Protein AF-A0A7W4I8F9-F1 (afdb_monomer_lite)

Sequence (102 aa):
MTLPDIVIDHLGVGNRCKMTFFYDLVPPVTDIVELLKELGLSLSEARLVQTMGETGSLKESALKLGISYENSRSSLKTVFSKLNIKNQHELAAIVTRLSLIA

Secondary structure (DSSP, 8-state):
-PPP----EEEEEETTEEEEE----S-----HHHHHHHTT--HHHHHHHHHHHHHS-HHHHHHHTT--HHHHHHHHHHHHHHHT---HHHHHHHHHHHHTT-

Organism: Gluconacetobacter diazotrophicus (NCBI:txid33996)

InterPro domains:
  IPR016032 Signal transduction response regulator, C-terminal effector [SSF46894] (32-101)
  IPR036388 Winged helix-like DNA-binding domain superfamily [G3DSA:1.10.10.10] (38-101)

Structure (mmCIF, N/CA/C/O backbone):
data_AF-A0A7W4I8F9-F1
#
_entry.id   AF-A0A7W4I8F9-F1
#
loop_
_atom_site.group_PDB
_atom_site.id
_atom_site.type_symbol
_atom_site.label_atom_id
_atom_site.label_alt_id
_atom_site.label_comp_id
_atom_site.label_asym_id
_atom_site.label_entity_id
_atom_site.label_seq_id
_atom_site.pdbx_PDB_ins_code
_atom_site.Cartn_x
_atom_site.Cartn_y
_atom_site.Cartn_z
_atom_site.occupancy
_atom_site.B_iso_or_equiv
_atom_site.auth_seq_id
_atom_site.auth_comp_id
_atom_site.auth_asym_id
_atom_site.auth_atom_id
_atom_site.pdbx_PDB_model_num
ATOM 1 N N . MET A 1 1 ? 20.089 22.063 -22.245 1.00 40.00 1 MET A N 1
ATOM 2 C CA . MET A 1 1 ? 19.696 21.016 -23.207 1.00 40.00 1 MET A CA 1
ATOM 3 C C . MET A 1 1 ? 20.626 19.842 -22.966 1.00 40.00 1 MET A C 1
ATOM 5 O O . MET A 1 1 ? 21.686 19.763 -23.567 1.00 40.00 1 MET A O 1
ATOM 9 N N . THR A 1 2 ? 20.315 19.050 -21.945 1.00 47.56 2 THR A N 1
ATOM 10 C CA . THR A 1 2 ? 21.090 17.874 -21.540 1.00 47.56 2 THR A CA 1
ATOM 11 C C . THR A 1 2 ? 20.855 16.788 -22.582 1.00 47.56 2 THR A C 1
ATOM 13 O O . THR A 1 2 ? 19.704 16.519 -22.926 1.00 47.56 2 THR A O 1
ATOM 16 N N . LEU A 1 3 ? 21.930 16.236 -23.149 1.00 45.00 3 LEU A N 1
ATOM 17 C CA . LEU A 1 3 ? 21.817 15.045 -23.987 1.00 45.00 3 LEU A CA 1
ATOM 18 C C . LEU A 1 3 ? 21.173 13.935 -23.142 1.00 45.00 3 LEU A C 1
ATOM 20 O O . LEU A 1 3 ? 21.582 13.780 -21.993 1.00 45.00 3 LEU A O 1
ATOM 24 N N . PRO A 1 4 ? 20.177 13.198 -23.656 1.00 45.66 4 PRO A N 1
ATOM 25 C CA . PRO A 1 4 ? 19.639 12.060 -22.927 1.00 45.66 4 PRO A CA 1
ATOM 26 C C . PRO A 1 4 ? 20.728 10.981 -22.822 1.00 45.66 4 PRO A C 1
ATOM 28 O O . PRO A 1 4 ? 21.427 10.723 -23.806 1.00 45.66 4 PRO A O 1
ATOM 31 N N . ASP A 1 5 ? 20.873 10.381 -21.637 1.00 44.66 5 ASP A N 1
ATOM 32 C CA . ASP A 1 5 ? 21.754 9.250 -21.296 1.00 44.66 5 ASP A CA 1
ATOM 33 C C . ASP A 1 5 ? 21.363 7.965 -22.059 1.00 44.66 5 ASP A C 1
ATOM 35 O O . ASP A 1 5 ? 21.048 6.925 -21.489 1.00 44.66 5 ASP A O 1
ATOM 39 N N . ILE A 1 6 ? 21.338 8.032 -23.389 1.00 48.50 6 ILE A N 1
ATOM 40 C CA . ILE A 1 6 ? 21.036 6.904 -24.263 1.00 48.50 6 ILE A CA 1
ATOM 41 C C . ILE A 1 6 ? 22.348 6.166 -24.509 1.00 48.50 6 ILE A C 1
ATOM 43 O O . ILE A 1 6 ? 23.169 6.575 -25.334 1.00 48.50 6 ILE A O 1
ATOM 47 N N . VAL A 1 7 ? 22.545 5.052 -23.807 1.00 48.59 7 VAL A N 1
ATOM 48 C CA . VAL A 1 7 ? 23.594 4.090 -24.157 1.00 48.59 7 VAL A CA 1
ATOM 49 C C . VAL A 1 7 ? 23.133 3.307 -25.381 1.00 48.59 7 VAL A C 1
ATOM 51 O O . VAL A 1 7 ? 22.144 2.577 -25.351 1.00 48.59 7 VAL A O 1
ATOM 54 N N . ILE A 1 8 ? 23.854 3.494 -26.484 1.00 53.06 8 ILE A N 1
ATOM 55 C CA . ILE A 1 8 ? 23.611 2.816 -27.754 1.00 53.06 8 ILE A CA 1
ATOM 56 C C . ILE A 1 8 ? 24.467 1.547 -27.782 1.00 53.06 8 ILE A C 1
ATOM 58 O O . ILE A 1 8 ? 25.665 1.624 -28.046 1.00 53.06 8 ILE A O 1
ATOM 62 N N . ASP A 1 9 ? 23.861 0.384 -27.548 1.00 50.62 9 ASP A N 1
ATOM 63 C CA . ASP A 1 9 ? 24.526 -0.904 -27.779 1.00 50.62 9 ASP A CA 1
ATOM 64 C C . ASP A 1 9 ? 24.290 -1.376 -29.231 1.00 50.62 9 ASP A C 1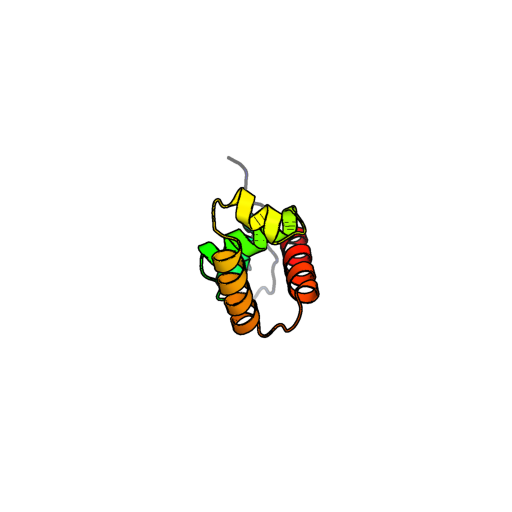
ATOM 66 O O . ASP A 1 9 ? 23.188 -1.251 -29.779 1.00 50.62 9 ASP A O 1
ATOM 70 N N . HIS A 1 10 ? 25.341 -1.854 -29.905 1.00 54.47 10 HIS A N 1
ATOM 71 C CA . HIS A 1 10 ? 25.293 -2.313 -31.300 1.00 54.47 10 HIS A CA 1
ATOM 72 C C . HIS A 1 10 ? 25.240 -3.841 -31.368 1.00 54.47 10 HIS A C 1
ATOM 74 O O . HIS A 1 10 ? 26.258 -4.502 -31.568 1.00 54.47 10 HIS A O 1
ATOM 80 N N . LEU A 1 11 ? 24.035 -4.408 -31.276 1.00 49.47 11 LEU A N 1
ATOM 81 C CA . LEU A 1 11 ? 23.823 -5.851 -31.384 1.00 49.47 11 LEU A CA 1
ATOM 82 C C . LEU A 1 11 ? 23.578 -6.265 -32.851 1.00 49.47 11 LEU A C 1
ATOM 84 O O . LEU A 1 11 ? 22.447 -6.438 -33.300 1.00 49.47 11 LEU A O 1
ATOM 88 N N . GLY A 1 12 ? 24.667 -6.413 -33.610 1.00 48.34 12 GLY A N 1
ATOM 89 C CA . GLY A 1 12 ? 24.676 -7.029 -34.943 1.00 48.34 12 GLY A CA 1
ATOM 90 C C . GLY A 1 12 ? 24.643 -6.050 -36.123 1.00 48.34 12 GLY A C 1
ATOM 91 O O . GLY A 1 12 ? 23.751 -5.213 -36.255 1.00 48.34 12 GLY A O 1
ATOM 92 N N . VAL A 1 13 ? 25.622 -6.196 -37.024 1.00 53.16 13 VAL A N 1
ATOM 93 C CA . VAL A 1 13 ? 25.723 -5.448 -38.285 1.00 53.16 13 VAL A CA 1
ATOM 94 C C . VAL A 1 13 ? 25.599 -6.440 -39.438 1.00 53.16 13 VAL A C 1
ATOM 96 O O . VAL A 1 13 ? 26.481 -7.266 -39.653 1.00 53.16 13 VAL A O 1
ATOM 99 N N . GLY A 1 14 ? 24.498 -6.365 -40.183 1.00 56.47 14 GLY A N 1
ATOM 100 C CA . GLY A 1 14 ? 24.397 -6.952 -41.520 1.00 56.47 14 GLY A CA 1
ATOM 101 C C . GLY A 1 14 ? 24.454 -5.843 -42.568 1.00 56.47 14 GLY A C 1
ATOM 102 O O . GLY A 1 14 ? 24.073 -4.712 -42.279 1.00 56.47 14 GLY A O 1
ATOM 103 N N . ASN A 1 15 ? 24.856 -6.154 -43.805 1.00 57.31 15 ASN A N 1
ATOM 104 C CA . ASN A 1 15 ? 25.086 -5.164 -44.874 1.00 57.31 15 ASN A CA 1
ATOM 105 C C . ASN A 1 15 ? 23.898 -4.219 -45.194 1.00 57.31 15 ASN A C 1
ATOM 107 O O . ASN A 1 15 ? 24.075 -3.294 -45.982 1.00 57.31 15 ASN A O 1
ATOM 111 N N . ARG A 1 16 ? 22.692 -4.436 -44.635 1.00 59.66 16 ARG A N 1
ATOM 112 C CA . ARG A 1 16 ? 21.492 -3.599 -44.846 1.00 59.66 16 ARG A CA 1
ATOM 113 C C . ARG A 1 16 ? 20.580 -3.407 -43.618 1.00 59.66 16 ARG A C 1
ATOM 115 O O . ARG A 1 16 ? 19.481 -2.891 -43.785 1.00 59.66 16 ARG A O 1
ATOM 122 N N . CYS A 1 17 ? 20.969 -3.821 -42.409 1.00 45.16 17 CYS A N 1
ATOM 123 C CA . CYS A 1 17 ? 20.120 -3.652 -41.221 1.00 45.16 17 CYS A CA 1
ATOM 124 C C . CYS A 1 17 ? 20.959 -3.388 -39.968 1.00 45.16 17 CYS A C 1
ATOM 126 O O . CYS A 1 17 ? 22.000 -4.016 -39.773 1.00 45.16 17 CYS A O 1
ATOM 128 N N . LYS A 1 18 ? 20.482 -2.458 -39.136 1.00 64.06 18 LYS A N 1
ATOM 129 C CA . LYS A 1 18 ? 21.060 -2.098 -37.842 1.00 64.06 18 LYS A CA 1
ATOM 130 C C . LYS A 1 18 ? 19.962 -2.183 -36.789 1.00 64.06 18 LYS A C 1
ATOM 132 O O . LYS A 1 18 ? 18.961 -1.477 -36.892 1.00 64.06 18 LYS A O 1
ATOM 137 N N . MET A 1 19 ? 20.165 -3.038 -35.794 1.00 52.69 19 MET A N 1
ATOM 138 C CA . MET A 1 19 ? 19.314 -3.114 -34.612 1.00 52.69 19 MET A CA 1
ATOM 139 C C . MET A 1 19 ? 19.902 -2.169 -33.560 1.00 52.69 19 MET A C 1
ATOM 141 O O . MET A 1 19 ? 21.033 -2.363 -33.117 1.00 52.69 19 MET A O 1
ATOM 145 N N . THR A 1 20 ? 19.160 -1.125 -33.199 1.00 66.31 20 THR A N 1
ATOM 146 C CA . THR A 1 20 ? 19.546 -0.201 -32.126 1.00 66.31 20 THR A CA 1
ATOM 147 C C . THR A 1 20 ? 18.546 -0.355 -30.993 1.00 66.31 20 THR A C 1
ATOM 149 O O . THR A 1 20 ? 17.356 -0.121 -31.199 1.00 66.31 20 THR A O 1
ATOM 152 N N . PHE A 1 21 ? 19.020 -0.743 -29.812 1.00 61.88 21 PHE A N 1
ATOM 153 C CA . PHE A 1 21 ? 18.204 -0.735 -28.605 1.00 61.88 21 PHE A CA 1
ATOM 154 C C . PHE A 1 21 ? 18.332 0.627 -27.925 1.00 61.88 21 PHE A C 1
ATOM 156 O O . PHE A 1 21 ? 19.439 1.133 -27.749 1.00 61.88 21 PHE A O 1
ATOM 163 N N . PHE A 1 22 ? 17.194 1.219 -27.575 1.00 64.06 22 PHE A N 1
ATOM 164 C CA . PHE A 1 22 ? 17.124 2.433 -26.775 1.00 64.06 22 PHE A CA 1
ATOM 165 C C . PHE A 1 22 ? 16.737 2.022 -25.361 1.00 64.06 22 PHE A C 1
ATOM 167 O O . PHE A 1 22 ? 15.656 1.469 -25.157 1.00 64.06 22 PHE A O 1
ATOM 174 N N . TYR A 1 23 ? 17.630 2.272 -24.412 1.00 60.09 23 TYR A N 1
ATOM 175 C CA . TYR A 1 23 ? 17.359 2.102 -22.992 1.00 60.09 23 TYR A CA 1
ATOM 176 C C . TYR A 1 23 ? 17.303 3.486 -22.362 1.00 60.09 23 TYR A C 1
ATOM 178 O O . TYR A 1 23 ? 18.193 4.304 -22.597 1.00 60.09 23 TYR A O 1
ATOM 186 N N . ASP A 1 24 ? 16.259 3.741 -21.584 1.00 56.28 24 ASP A N 1
ATOM 187 C CA . ASP A 1 24 ? 16.239 4.883 -20.683 1.00 56.28 24 ASP A CA 1
ATOM 188 C C . ASP A 1 24 ? 16.997 4.479 -19.410 1.00 56.28 24 ASP A C 1
ATOM 190 O O . ASP A 1 24 ? 16.644 3.492 -18.762 1.00 56.28 24 ASP A O 1
ATOM 194 N N . LEU A 1 25 ? 18.109 5.161 -19.126 1.00 59.00 25 LEU A N 1
ATOM 195 C CA . LEU A 1 25 ? 18.957 4.891 -17.958 1.00 59.00 25 LEU A CA 1
ATOM 196 C C . LEU A 1 25 ? 18.550 5.702 -16.727 1.00 59.00 25 LEU A C 1
ATOM 198 O O . LEU A 1 25 ? 19.117 5.498 -15.652 1.00 59.00 25 LEU A O 1
ATOM 202 N N . VAL A 1 26 ? 17.584 6.610 -16.868 1.00 57.66 26 VAL A N 1
ATOM 203 C CA . VAL A 1 26 ? 16.983 7.281 -15.726 1.00 57.66 26 VAL A CA 1
ATOM 204 C C . VAL A 1 26 ? 15.869 6.352 -15.255 1.00 57.66 26 VAL A C 1
ATOM 206 O O . VAL A 1 26 ? 14.885 6.184 -15.976 1.00 57.66 26 VAL A O 1
ATOM 209 N N . PRO A 1 27 ? 15.985 5.702 -14.078 1.00 55.50 27 PRO A N 1
ATOM 210 C CA . PRO A 1 27 ? 14.820 5.032 -13.530 1.00 55.50 27 PRO A CA 1
ATOM 211 C C . PRO A 1 27 ? 13.720 6.096 -13.474 1.00 55.50 27 PRO A C 1
ATOM 213 O O . PRO A 1 27 ? 13.987 7.194 -12.966 1.00 55.50 27 PRO A O 1
ATOM 216 N N . PRO A 1 28 ? 12.527 5.855 -14.053 1.00 59.59 28 PRO A N 1
ATOM 217 C CA . PRO A 1 28 ? 11.433 6.791 -13.866 1.00 59.59 28 PRO A CA 1
ATOM 218 C C . PRO A 1 28 ? 11.350 7.042 -12.362 1.00 59.59 28 PRO A C 1
ATOM 220 O O . PRO A 1 28 ? 11.445 6.086 -11.595 1.00 59.59 28 PRO A O 1
ATOM 223 N N . VAL A 1 29 ? 11.281 8.305 -11.931 1.00 57.53 29 VAL A N 1
ATOM 224 C CA . VAL A 1 29 ? 11.044 8.623 -10.516 1.00 57.53 29 VAL A CA 1
ATOM 225 C C . VAL A 1 29 ? 9.726 7.947 -10.183 1.00 57.53 29 VAL A C 1
ATOM 227 O O . VAL A 1 29 ? 8.667 8.408 -10.616 1.00 57.53 29 VAL A O 1
ATOM 230 N N . THR A 1 30 ? 9.798 6.773 -9.567 1.00 64.12 30 THR A N 1
ATOM 231 C CA . THR A 1 30 ? 8.656 5.879 -9.561 1.00 64.12 30 THR A CA 1
ATOM 232 C C . THR A 1 30 ? 7.979 6.098 -8.236 1.00 64.12 30 THR A C 1
ATOM 234 O O . THR A 1 30 ? 8.381 5.549 -7.220 1.00 64.12 30 THR A O 1
ATOM 237 N N . ASP A 1 31 ? 6.950 6.940 -8.234 1.00 81.25 31 ASP A N 1
ATOM 238 C CA . ASP A 1 31 ? 6.180 7.179 -7.024 1.00 81.25 31 ASP A CA 1
ATOM 239 C C . ASP A 1 31 ? 5.671 5.834 -6.477 1.00 81.25 31 ASP A C 1
ATOM 241 O O . ASP A 1 31 ? 5.048 5.045 -7.196 1.00 81.25 31 ASP A O 1
ATOM 245 N N . ILE A 1 32 ? 5.936 5.560 -5.196 1.00 85.12 32 ILE A N 1
ATOM 246 C CA . ILE A 1 32 ? 5.488 4.337 -4.514 1.00 85.12 32 ILE A CA 1
ATOM 247 C C . ILE A 1 32 ? 3.975 4.144 -4.709 1.00 85.12 32 ILE A C 1
ATOM 249 O O . ILE A 1 32 ? 3.502 3.014 -4.824 1.00 85.12 32 ILE A O 1
ATOM 253 N N . VAL A 1 33 ? 3.205 5.235 -4.788 1.00 86.38 33 VAL A N 1
ATOM 254 C CA . VAL A 1 33 ? 1.764 5.203 -5.054 1.00 86.38 33 VAL A CA 1
ATOM 255 C C . VAL A 1 33 ? 1.454 4.634 -6.438 1.00 86.38 33 VAL A C 1
ATOM 257 O O . VAL A 1 33 ? 0.504 3.862 -6.558 1.00 86.38 33 VAL A O 1
ATOM 260 N N . GLU A 1 34 ? 2.229 4.971 -7.470 1.00 86.12 34 GLU A N 1
ATOM 261 C CA . GLU A 1 34 ? 2.050 4.414 -8.817 1.00 86.12 34 GLU A CA 1
ATOM 262 C C . GLU A 1 34 ? 2.400 2.923 -8.853 1.00 86.12 34 GLU A C 1
ATOM 264 O O . GLU A 1 34 ? 1.600 2.133 -9.349 1.00 86.12 34 GLU A O 1
ATOM 269 N N . LEU A 1 35 ? 3.494 2.502 -8.210 1.00 87.00 35 LEU A N 1
ATOM 270 C CA . LEU A 1 35 ? 3.838 1.075 -8.089 1.00 87.00 35 LEU A CA 1
ATOM 271 C C . LEU A 1 35 ? 2.737 0.279 -7.388 1.00 87.00 35 LEU A C 1
ATOM 273 O O . LEU A 1 35 ? 2.342 -0.800 -7.825 1.00 87.00 35 LEU A O 1
ATOM 277 N N . LEU A 1 36 ? 2.198 0.818 -6.296 1.00 87.62 36 LEU A N 1
ATOM 278 C CA . LEU A 1 36 ? 1.094 0.191 -5.576 1.00 87.62 36 LEU A CA 1
ATOM 279 C C . LEU A 1 36 ? -0.181 0.131 -6.431 1.00 87.62 36 LEU A C 1
ATOM 281 O O . LEU A 1 36 ? -0.928 -0.844 -6.343 1.00 87.62 36 LEU A O 1
ATOM 285 N N . LYS A 1 37 ? -0.430 1.129 -7.286 1.00 90.06 37 LYS A N 1
ATOM 286 C CA . LYS A 1 37 ? -1.543 1.090 -8.244 1.00 90.06 37 LYS A CA 1
ATOM 287 C C . LYS A 1 37 ? -1.359 0.002 -9.297 1.00 90.06 37 LYS A C 1
ATOM 289 O O . LYS A 1 37 ? -2.331 -0.686 -9.602 1.00 90.06 37 LYS A O 1
ATOM 294 N N . GLU A 1 38 ? -0.146 -0.200 -9.809 1.00 87.12 38 GLU A N 1
ATOM 295 C CA . GLU A 1 38 ? 0.151 -1.307 -10.733 1.00 87.12 38 GLU A CA 1
ATOM 296 C C . GLU A 1 38 ? -0.059 -2.682 -10.083 1.00 87.12 38 GLU A C 1
ATOM 298 O O . GLU A 1 38 ? -0.487 -3.626 -10.745 1.00 87.12 38 GLU A O 1
ATOM 303 N N . LEU A 1 39 ? 0.120 -2.781 -8.762 1.00 85.50 39 LEU A N 1
ATOM 304 C CA . LEU A 1 39 ? -0.232 -3.968 -7.972 1.00 85.50 39 LEU A CA 1
ATOM 305 C C . LEU A 1 39 ? -1.748 -4.131 -7.728 1.00 85.50 39 LEU A C 1
ATOM 307 O O . LEU A 1 39 ? -2.167 -5.040 -7.011 1.00 85.50 39 LEU A O 1
ATOM 311 N N . GLY A 1 40 ? -2.589 -3.270 -8.309 1.00 87.31 40 GLY A N 1
ATOM 312 C CA . GLY A 1 40 ? -4.050 -3.355 -8.236 1.00 87.31 40 GLY A CA 1
ATOM 313 C C . GLY A 1 40 ? -4.684 -2.611 -7.056 1.00 87.31 40 GLY A C 1
ATOM 314 O O . GLY A 1 40 ? -5.871 -2.810 -6.767 1.00 87.31 40 GLY A O 1
ATOM 315 N N . LEU A 1 41 ? -3.933 -1.754 -6.354 1.00 89.88 41 LEU A N 1
ATO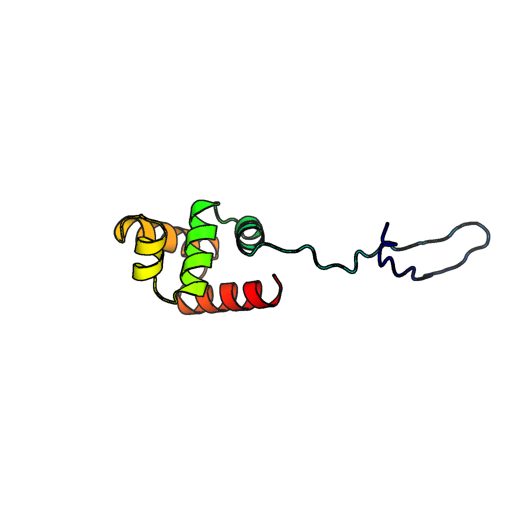M 316 C CA . LEU A 1 41 ? -4.492 -0.905 -5.302 1.00 89.88 41 LEU A CA 1
ATOM 317 C C . LEU A 1 41 ? -5.172 0.328 -5.909 1.00 89.88 41 LEU A C 1
ATOM 319 O O . LEU A 1 41 ? -4.740 0.901 -6.905 1.00 89.88 41 LEU A O 1
ATOM 323 N N . SER A 1 42 ? -6.243 0.782 -5.267 1.00 91.94 42 SER A N 1
ATOM 324 C CA . SER A 1 42 ? -6.811 2.102 -5.532 1.00 91.94 42 SER A CA 1
ATOM 325 C C . SER A 1 42 ? -5.896 3.199 -4.989 1.00 91.94 42 SER A C 1
ATOM 327 O O . SER A 1 42 ? -5.084 2.970 -4.092 1.00 91.94 42 SER A O 1
ATOM 329 N N . LEU A 1 43 ? -6.085 4.429 -5.467 1.00 88.75 43 LEU A N 1
ATOM 330 C CA . LEU A 1 43 ? -5.307 5.587 -5.024 1.00 88.75 43 LEU A CA 1
ATOM 331 C C . LEU A 1 43 ? -5.338 5.779 -3.495 1.00 88.75 43 LEU A C 1
ATOM 333 O O . LEU A 1 43 ? -4.316 6.069 -2.878 1.00 88.75 43 LEU A O 1
ATOM 337 N N . SER A 1 44 ? -6.506 5.602 -2.875 1.00 88.69 44 SER A N 1
ATOM 338 C CA . SER A 1 44 ? -6.680 5.763 -1.427 1.00 88.69 44 SER A CA 1
ATOM 339 C C . SER A 1 44 ? -5.966 4.672 -0.632 1.00 88.69 44 SER A C 1
ATOM 341 O O . SER A 1 44 ? -5.371 4.953 0.406 1.00 88.69 44 SER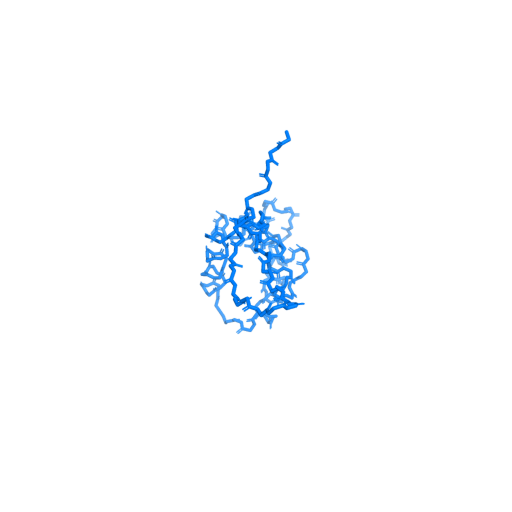 A O 1
ATOM 343 N N . GLU A 1 45 ? -5.997 3.433 -1.125 1.00 90.38 45 GLU A N 1
ATOM 344 C CA . GLU A 1 45 ? -5.273 2.310 -0.527 1.00 90.38 45 GLU A CA 1
ATOM 345 C C . GLU A 1 45 ? -3.760 2.493 -0.671 1.00 90.38 45 GLU A C 1
ATOM 347 O O . GLU A 1 45 ? -3.036 2.336 0.305 1.00 90.38 45 GLU A O 1
ATOM 352 N N . ALA A 1 46 ? -3.288 2.890 -1.852 1.00 91.31 46 ALA A N 1
ATOM 353 C CA . ALA A 1 46 ? -1.876 3.133 -2.113 1.00 91.31 46 ALA A CA 1
ATOM 354 C C . ALA A 1 46 ? -1.307 4.227 -1.192 1.00 91.31 46 ALA A C 1
ATOM 356 O O . ALA A 1 46 ? -0.269 4.029 -0.565 1.00 91.31 46 ALA A O 1
ATOM 357 N N . ARG A 1 47 ? -2.039 5.334 -1.006 1.00 90.12 47 ARG A N 1
ATOM 358 C CA . ARG A 1 47 ? -1.670 6.393 -0.049 1.00 90.12 47 ARG A CA 1
ATOM 359 C C . ARG A 1 47 ? -1.648 5.900 1.395 1.00 90.12 47 ARG A C 1
ATOM 361 O O . ARG A 1 47 ? -0.731 6.243 2.139 1.00 90.12 47 ARG A O 1
ATOM 368 N N . LEU A 1 48 ? -2.633 5.092 1.798 1.00 90.75 48 LEU A N 1
ATOM 369 C CA . LEU A 1 48 ? -2.662 4.484 3.132 1.00 90.75 48 LEU A CA 1
ATOM 370 C C . LEU A 1 48 ? -1.429 3.617 3.375 1.00 90.75 48 LEU A C 1
ATOM 372 O O . LEU A 1 48 ? -0.791 3.732 4.416 1.00 90.75 48 LEU A O 1
ATOM 376 N N . VAL A 1 49 ? -1.087 2.783 2.401 1.00 91.06 49 VAL A N 1
ATOM 377 C CA . VAL A 1 49 ? 0.035 1.848 2.463 1.00 91.06 49 VAL A CA 1
ATOM 378 C C . VAL A 1 49 ? 1.382 2.579 2.461 1.00 91.06 49 VAL A C 1
ATOM 380 O O . VAL A 1 49 ? 2.228 2.260 3.292 1.00 91.06 49 VAL A O 1
ATOM 383 N N . GLN A 1 50 ? 1.558 3.598 1.614 1.00 89.50 50 GLN A N 1
ATOM 384 C CA . GLN A 1 50 ? 2.739 4.471 1.617 1.00 89.50 50 GLN A CA 1
ATOM 385 C C . GLN A 1 50 ? 2.913 5.151 2.979 1.00 89.50 50 GLN A C 1
ATOM 387 O O . GLN A 1 50 ? 3.955 5.018 3.616 1.00 89.50 50 GLN A O 1
ATOM 392 N N . THR A 1 51 ? 1.855 5.798 3.475 1.00 88.12 51 THR A N 1
ATOM 393 C CA . THR A 1 51 ? 1.882 6.490 4.772 1.00 88.12 51 THR A CA 1
ATOM 394 C C . THR A 1 51 ? 2.179 5.517 5.916 1.00 88.12 51 THR A C 1
ATOM 396 O O . THR A 1 51 ? 2.862 5.870 6.872 1.00 88.12 51 THR A O 1
ATOM 399 N N . MET A 1 52 ? 1.694 4.277 5.829 1.00 87.50 52 MET A N 1
ATOM 400 C CA . MET A 1 52 ? 1.982 3.235 6.815 1.00 87.50 52 MET A CA 1
ATOM 401 C C . MET A 1 52 ? 3.418 2.719 6.741 1.00 87.50 52 MET A C 1
ATOM 403 O O . MET A 1 52 ? 3.972 2.363 7.778 1.00 87.50 52 MET A O 1
ATOM 407 N N . GLY A 1 53 ? 4.035 2.719 5.558 1.00 84.75 53 GLY A N 1
ATOM 408 C CA . GLY A 1 53 ? 5.471 2.485 5.405 1.00 84.75 53 GLY A CA 1
ATOM 409 C C . GLY A 1 53 ? 6.318 3.566 6.078 1.00 84.75 53 GLY A C 1
ATOM 410 O O . GLY A 1 53 ? 7.333 3.244 6.686 1.00 84.75 53 GLY A O 1
ATOM 411 N N . GLU A 1 54 ? 5.874 4.825 6.030 1.00 83.19 54 GLU A N 1
ATOM 412 C CA . GLU A 1 54 ? 6.563 5.954 6.671 1.00 83.19 54 GLU A CA 1
ATOM 413 C C . GLU A 1 54 ? 6.406 5.969 8.198 1.00 83.19 54 GLU A C 1
ATOM 415 O O . GLU A 1 54 ? 7.369 6.224 8.916 1.00 83.19 54 GLU A O 1
ATOM 420 N N . THR A 1 55 ? 5.189 5.742 8.709 1.00 84.69 55 THR A N 1
ATOM 421 C CA . THR A 1 55 ? 4.894 5.863 10.149 1.00 84.69 55 THR A CA 1
ATOM 42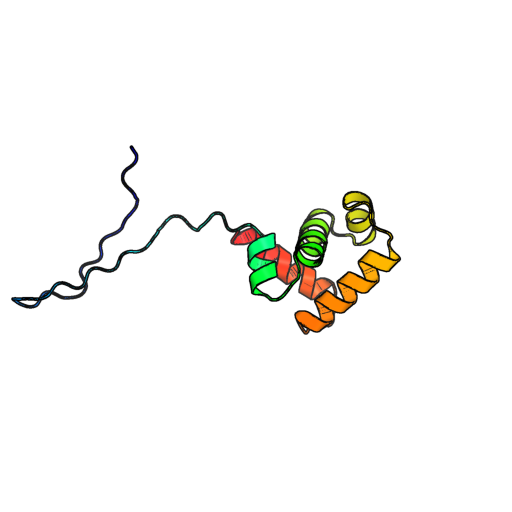2 C C . THR A 1 55 ? 5.065 4.555 10.917 1.00 84.69 55 THR A C 1
ATOM 424 O O . THR A 1 55 ? 5.137 4.568 12.140 1.00 84.69 55 THR A O 1
ATOM 427 N N . GLY A 1 56 ? 5.058 3.402 10.242 1.00 81.88 56 GLY A N 1
ATOM 428 C CA . GLY A 1 56 ? 5.107 2.076 10.870 1.00 81.88 56 GLY A CA 1
ATOM 429 C C . GLY A 1 56 ? 3.839 1.675 11.642 1.00 81.88 56 GLY A C 1
ATOM 430 O O . GLY A 1 56 ? 3.740 0.549 12.129 1.00 81.88 56 GLY A O 1
ATOM 431 N N . SER A 1 57 ? 2.842 2.560 11.739 1.00 86.62 57 SER A N 1
ATOM 432 C CA . SER A 1 57 ? 1.629 2.365 12.539 1.00 86.62 57 SER A CA 1
ATOM 433 C C . SER A 1 57 ? 0.376 2.787 11.785 1.00 86.62 57 SER A C 1
ATOM 435 O O . SER A 1 57 ? 0.230 3.951 11.416 1.00 86.62 57 SER A O 1
ATOM 437 N N . LEU A 1 58 ? -0.586 1.862 11.661 1.00 87.31 58 LEU A N 1
ATOM 438 C CA . LEU A 1 58 ? -1.889 2.107 11.027 1.00 87.31 58 LEU A CA 1
ATOM 439 C C . LEU A 1 58 ? -2.648 3.270 11.680 1.00 87.31 58 LEU A C 1
ATOM 441 O O . LEU A 1 58 ? -3.341 4.021 10.999 1.00 87.31 58 LEU A O 1
ATOM 445 N N . LYS A 1 59 ? -2.533 3.415 13.006 1.00 88.44 59 LYS A N 1
ATOM 446 C CA . LYS A 1 59 ? -3.220 4.473 13.755 1.00 88.44 59 LYS A CA 1
ATOM 447 C C . LYS A 1 59 ? -2.660 5.851 13.405 1.00 88.44 59 LYS A C 1
ATOM 449 O O . LYS A 1 59 ? -3.428 6.794 13.239 1.00 88.44 59 LYS A O 1
ATOM 454 N N . GLU A 1 60 ? -1.343 5.956 13.269 1.00 89.25 60 GLU A N 1
ATOM 455 C CA . GLU A 1 60 ? -0.687 7.202 12.867 1.00 89.25 60 GLU A CA 1
ATOM 456 C C . GLU A 1 60 ? -0.947 7.517 11.397 1.00 89.25 60 GLU A C 1
ATOM 458 O O . GLU A 1 60 ? -1.217 8.667 11.065 1.00 89.25 60 GLU A O 1
ATOM 463 N N . SER A 1 61 ? -0.981 6.506 10.523 1.00 90.25 61 SER A N 1
ATOM 464 C CA . SER A 1 61 ? -1.354 6.703 9.119 1.00 90.25 61 SER A CA 1
ATOM 465 C C . SER A 1 61 ? -2.798 7.182 8.974 1.00 90.25 61 SER A C 1
ATOM 467 O O . SER A 1 61 ? -3.067 8.081 8.184 1.00 90.25 61 SER A O 1
ATOM 469 N N . ALA A 1 62 ? -3.724 6.625 9.763 1.00 90.56 62 ALA A N 1
ATOM 470 C CA . ALA A 1 62 ? -5.120 7.059 9.802 1.00 90.56 62 ALA A CA 1
ATOM 471 C C . ALA A 1 62 ? -5.241 8.535 10.203 1.00 90.56 62 ALA A C 1
ATOM 473 O O . ALA A 1 62 ? -5.918 9.310 9.528 1.00 90.56 62 ALA A O 1
ATOM 474 N N . LEU A 1 63 ? -4.522 8.922 11.263 1.00 91.69 63 LEU A N 1
ATOM 475 C CA . LEU A 1 63 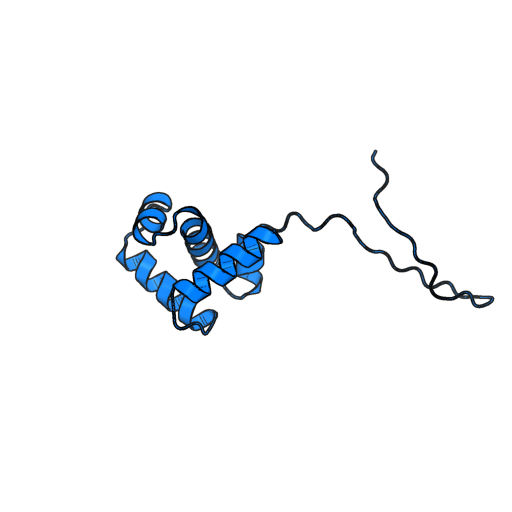? -4.465 10.296 11.754 1.00 91.69 63 LEU A CA 1
ATOM 476 C C . LEU A 1 63 ? -3.891 11.245 10.690 1.00 91.69 63 LEU A C 1
ATOM 478 O O . LEU A 1 63 ? -4.482 12.285 10.414 1.00 91.69 63 LEU A O 1
ATOM 482 N N . LYS A 1 64 ? -2.777 10.860 10.058 1.00 89.19 64 LYS A N 1
ATOM 483 C CA . LYS A 1 64 ? -2.086 11.650 9.028 1.00 89.19 64 LYS A CA 1
ATOM 484 C C . LYS A 1 64 ? -2.931 11.826 7.762 1.00 89.19 64 LYS A C 1
ATOM 486 O O . LYS A 1 64 ? -2.856 12.867 7.120 1.00 89.19 64 LYS A O 1
ATOM 491 N N . LEU A 1 65 ? -3.769 10.842 7.434 1.00 88.56 65 LEU A N 1
ATOM 492 C CA . LEU A 1 65 ? -4.698 10.889 6.299 1.00 88.56 65 LEU A CA 1
ATOM 493 C C . LEU A 1 65 ? -6.073 11.481 6.643 1.00 88.56 65 LEU A C 1
ATOM 495 O O . LEU A 1 65 ? -6.905 11.621 5.749 1.00 88.56 65 LEU A O 1
ATOM 499 N N . GLY A 1 66 ? -6.332 11.820 7.910 1.00 90.88 66 GLY A N 1
ATOM 500 C CA . GLY A 1 66 ? -7.612 12.381 8.350 1.00 90.88 66 GLY A CA 1
ATOM 501 C C . GLY A 1 66 ? -8.795 11.412 8.232 1.00 90.88 66 GLY A C 1
ATOM 502 O O . GLY A 1 66 ? -9.931 11.850 8.065 1.00 90.88 66 GLY A O 1
ATOM 503 N N . ILE A 1 67 ? -8.548 10.100 8.295 1.00 90.62 67 ILE A N 1
ATOM 504 C CA . ILE A 1 67 ? -9.583 9.060 8.200 1.00 90.62 67 ILE A CA 1
ATOM 505 C C . ILE A 1 67 ? -9.785 8.351 9.541 1.00 90.62 67 ILE A C 1
ATOM 507 O O . ILE A 1 67 ? -8.887 8.293 10.381 1.00 90.62 67 ILE A O 1
ATOM 511 N N . SER A 1 68 ? -10.979 7.788 9.756 1.00 92.62 68 SER A N 1
ATOM 512 C CA . SER A 1 68 ? -11.249 7.011 10.968 1.00 92.62 68 SER A CA 1
ATOM 513 C C . SER A 1 68 ? -10.409 5.732 10.994 1.00 92.62 68 SER A C 1
ATOM 515 O O . SER A 1 68 ? -10.154 5.112 9.959 1.00 92.62 68 SER A O 1
ATOM 517 N N . TYR A 1 69 ? -10.032 5.293 12.196 1.00 90.81 69 TYR A N 1
ATOM 518 C CA . TYR A 1 69 ? -9.294 4.042 12.375 1.00 90.81 69 TYR A CA 1
ATOM 519 C C . TYR A 1 69 ? -10.043 2.833 11.790 1.00 90.81 69 TYR A C 1
ATOM 521 O O . TYR A 1 69 ? -9.430 1.946 11.197 1.00 90.81 69 TYR A O 1
ATOM 529 N N . GLU A 1 70 ? -11.374 2.809 11.904 1.00 91.44 70 GLU A N 1
ATOM 530 C CA . GLU A 1 70 ? -12.203 1.743 11.331 1.00 91.44 70 GLU A CA 1
ATOM 531 C C . GLU A 1 70 ? -12.178 1.734 9.799 1.00 91.44 70 GLU A C 1
ATOM 533 O O . GLU A 1 70 ? -12.073 0.662 9.192 1.00 91.44 70 GLU A O 1
ATOM 538 N N . ASN A 1 71 ? -12.185 2.912 9.168 1.00 90.88 71 ASN A N 1
ATOM 539 C CA . ASN A 1 71 ? -12.034 3.028 7.720 1.00 90.88 71 ASN A CA 1
ATOM 540 C C . ASN A 1 71 ? -10.647 2.556 7.286 1.00 90.88 71 ASN A C 1
ATOM 542 O O . ASN A 1 71 ? -10.541 1.752 6.363 1.00 90.88 71 ASN A O 1
ATOM 546 N N . SER A 1 72 ? -9.585 2.972 7.984 1.00 88.94 72 SER A N 1
ATOM 547 C CA . SER A 1 72 ? -8.223 2.502 7.706 1.00 88.94 72 SER A CA 1
ATOM 548 C C . SER A 1 72 ? -8.104 0.988 7.831 1.00 88.94 72 SER A C 1
ATOM 550 O O . SER A 1 72 ? -7.506 0.346 6.973 1.00 88.94 72 SER A O 1
ATOM 552 N N . ARG A 1 73 ? -8.706 0.397 8.867 1.00 90.88 73 ARG A N 1
ATOM 553 C CA . ARG A 1 73 ? -8.707 -1.054 9.078 1.00 90.88 73 ARG A CA 1
ATOM 554 C C . ARG A 1 73 ? -9.450 -1.792 7.963 1.00 90.88 73 ARG A C 1
ATOM 556 O O . ARG A 1 73 ? -8.979 -2.832 7.504 1.00 90.88 73 ARG A O 1
ATOM 563 N N . SER A 1 74 ? -10.583 -1.258 7.515 1.00 92.62 74 SER A N 1
ATOM 564 C CA . SER A 1 74 ? -11.374 -1.840 6.423 1.00 92.62 74 SER A CA 1
ATOM 565 C C . SER A 1 74 ? -10.638 -1.761 5.083 1.00 92.62 74 SER A C 1
ATOM 567 O O . SER A 1 74 ? -10.542 -2.761 4.366 1.00 92.62 74 SER A O 1
ATOM 569 N N . SER A 1 75 ? -10.027 -0.613 4.780 1.00 89.88 75 SER A N 1
ATOM 570 C CA . SER A 1 75 ? -9.167 -0.442 3.605 1.00 89.88 75 SER A CA 1
ATOM 571 C C . SER A 1 75 ? -7.963 -1.381 3.655 1.00 89.88 75 SER A C 1
ATOM 573 O O . SER A 1 75 ? -7.670 -2.053 2.672 1.00 89.88 75 SER A O 1
ATOM 575 N N . LEU A 1 76 ? -7.313 -1.521 4.813 1.00 90.44 76 LEU A N 1
ATOM 576 C CA . LEU A 1 76 ? -6.166 -2.416 4.980 1.00 90.44 76 LEU A CA 1
ATOM 577 C C . LEU A 1 76 ? -6.539 -3.888 4.752 1.00 90.44 76 LEU A C 1
ATOM 579 O O . LEU A 1 76 ? -5.798 -4.622 4.105 1.00 90.44 76 LEU A O 1
ATOM 583 N N . LYS A 1 77 ? -7.712 -4.321 5.222 1.00 90.75 77 LYS A N 1
ATOM 584 C CA . LYS A 1 77 ? -8.218 -5.674 4.953 1.00 90.75 77 LYS A CA 1
ATOM 585 C C . LYS A 1 77 ? -8.435 -5.911 3.455 1.00 90.75 77 LYS A C 1
ATOM 587 O O . LYS A 1 77 ? -8.148 -6.995 2.954 1.00 90.75 77 LYS A O 1
ATOM 592 N N . THR A 1 78 ? -8.914 -4.893 2.747 1.00 91.88 78 THR A N 1
ATOM 593 C CA . THR A 1 78 ? -9.094 -4.946 1.291 1.00 91.88 78 THR A CA 1
ATOM 594 C C . THR A 1 78 ? -7.746 -5.034 0.580 1.00 91.88 78 THR A C 1
ATOM 596 O O . THR A 1 78 ? -7.578 -5.884 -0.291 1.00 91.88 78 THR A O 1
ATOM 599 N N . VAL A 1 79 ? -6.753 -4.254 1.016 1.00 91.31 79 VAL A N 1
ATOM 600 C CA . VAL A 1 79 ? -5.367 -4.342 0.529 1.00 91.31 79 VAL A CA 1
ATOM 601 C C . VAL A 1 79 ? -4.793 -5.741 0.729 1.00 91.31 79 VAL A C 1
ATOM 603 O O . VAL A 1 79 ? -4.238 -6.306 -0.209 1.00 91.31 79 VAL A O 1
ATOM 606 N N . PHE A 1 80 ? -4.968 -6.335 1.912 1.00 90.50 80 PHE A N 1
ATOM 607 C CA . PHE A 1 80 ? -4.512 -7.701 2.183 1.00 90.50 80 PHE A CA 1
ATOM 608 C C . PHE A 1 80 ? -5.153 -8.719 1.243 1.00 90.50 80 PHE A C 1
ATOM 610 O O . PHE A 1 80 ? -4.466 -9.588 0.713 1.00 90.50 80 PHE A O 1
ATOM 617 N N . SER A 1 81 ? -6.451 -8.566 0.976 1.00 90.06 81 SER A N 1
ATOM 618 C CA . SER A 1 81 ? -7.159 -9.419 0.025 1.00 90.06 81 SER A CA 1
ATOM 619 C C . SER A 1 81 ? -6.670 -9.233 -1.414 1.00 90.06 81 SER A C 1
ATOM 621 O O . SER A 1 81 ? -6.573 -10.218 -2.137 1.00 90.06 81 SER A O 1
ATOM 623 N N . LYS A 1 82 ? -6.367 -7.999 -1.837 1.00 90.19 82 LYS A N 1
ATOM 624 C CA . LYS A 1 82 ? -5.899 -7.688 -3.198 1.00 90.19 82 LYS A CA 1
ATOM 625 C C . LYS A 1 82 ? -4.478 -8.178 -3.453 1.00 90.19 82 LYS A C 1
ATOM 627 O O . LYS A 1 82 ? -4.206 -8.745 -4.502 1.00 90.19 82 LYS A O 1
ATOM 632 N N . LEU A 1 83 ? -3.597 -7.996 -2.475 1.00 87.81 83 LEU A N 1
ATOM 633 C CA . LEU A 1 83 ? -2.203 -8.433 -2.543 1.00 87.81 83 LEU A CA 1
ATOM 634 C C . LEU A 1 83 ? -2.017 -9.907 -2.153 1.00 87.81 83 LEU A C 1
ATOM 636 O O . LEU A 1 83 ? -0.902 -10.416 -2.214 1.00 87.81 83 LEU A O 1
ATOM 640 N N . ASN A 1 84 ? -3.093 -10.590 -1.746 1.00 86.69 84 ASN A N 1
ATOM 641 C CA . ASN A 1 84 ? -3.086 -11.970 -1.259 1.00 86.69 84 ASN A CA 1
ATOM 642 C C . ASN A 1 84 ? -2.074 -12.218 -0.118 1.00 86.69 84 ASN A C 1
ATOM 644 O O . ASN A 1 84 ? -1.453 -13.278 -0.027 1.00 86.69 84 ASN A O 1
ATOM 648 N N . ILE A 1 85 ? -1.915 -11.232 0.765 1.00 86.94 85 ILE A N 1
ATOM 649 C CA . ILE A 1 85 ? -1.011 -11.286 1.919 1.00 86.94 85 ILE A CA 1
ATOM 650 C C . ILE A 1 85 ? -1.796 -11.514 3.205 1.00 86.94 85 ILE A C 1
ATOM 652 O O . ILE A 1 85 ? -2.929 -11.055 3.355 1.00 86.94 85 ILE A O 1
ATOM 656 N N . LYS A 1 86 ? -1.188 -12.224 4.159 1.00 80.06 86 LYS A N 1
ATOM 657 C CA . LYS A 1 86 ? -1.866 -12.587 5.415 1.00 80.06 86 LYS A CA 1
ATOM 658 C C . LYS A 1 86 ? -1.506 -11.662 6.569 1.00 80.06 86 LYS A C 1
ATOM 660 O O . LYS A 1 86 ? -2.284 -11.547 7.513 1.00 80.06 86 LYS A O 1
ATOM 665 N N . ASN A 1 87 ? -0.344 -11.009 6.494 1.00 80.31 87 ASN A N 1
ATOM 666 C CA . ASN A 1 87 ? 0.245 -10.304 7.625 1.00 80.31 87 ASN A CA 1
ATOM 667 C C . ASN A 1 87 ? 0.671 -8.874 7.283 1.00 80.31 87 ASN A C 1
ATOM 669 O O . ASN A 1 87 ? 1.229 -8.600 6.222 1.00 80.31 87 ASN A O 1
ATOM 673 N N . GLN A 1 88 ? 0.516 -7.977 8.259 1.00 79.12 88 GLN A N 1
ATOM 674 C CA . GLN A 1 88 ? 0.986 -6.592 8.172 1.00 79.12 88 GLN A CA 1
ATOM 675 C C . GLN A 1 88 ? 2.506 -6.498 7.947 1.00 79.12 88 GLN A C 1
ATOM 677 O O . GLN A 1 88 ? 2.967 -5.584 7.271 1.00 79.12 88 GLN A O 1
ATOM 682 N N . HIS A 1 89 ? 3.278 -7.465 8.453 1.00 81.75 89 HIS A N 1
ATOM 683 C CA . HIS A 1 89 ? 4.722 -7.542 8.220 1.00 81.75 89 HIS A CA 1
ATOM 684 C C . HIS A 1 89 ? 5.086 -7.792 6.750 1.00 81.75 89 HIS A C 1
ATOM 686 O O . HIS A 1 89 ? 6.069 -7.230 6.277 1.00 81.75 89 HIS A O 1
ATOM 692 N N . GLU A 1 90 ? 4.298 -8.585 6.014 1.00 83.69 90 GLU A N 1
ATOM 693 C CA . 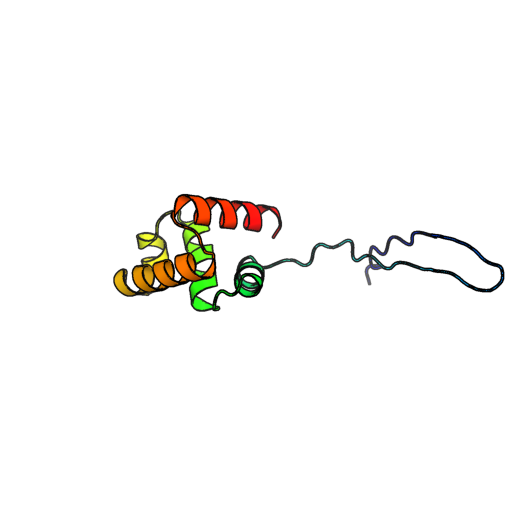GLU A 1 90 ? 4.528 -8.789 4.577 1.00 83.69 90 GLU A CA 1
ATOM 694 C C . GLU A 1 90 ? 4.261 -7.505 3.799 1.00 83.69 90 GLU A C 1
ATOM 696 O O . GLU A 1 90 ? 5.057 -7.131 2.942 1.00 83.69 90 GLU A O 1
ATOM 701 N N . LEU A 1 91 ? 3.188 -6.788 4.151 1.00 84.69 91 LEU A N 1
ATOM 702 C CA . LEU A 1 91 ? 2.902 -5.490 3.549 1.00 84.69 91 LEU A CA 1
ATOM 703 C C . LEU A 1 91 ? 4.042 -4.502 3.803 1.00 84.69 91 LEU A C 1
ATOM 705 O O . LEU A 1 91 ? 4.508 -3.867 2.865 1.00 84.69 91 LEU A O 1
ATOM 709 N N . ALA A 1 92 ? 4.519 -4.406 5.047 1.00 83.75 92 ALA A N 1
ATOM 710 C CA . ALA A 1 92 ? 5.647 -3.546 5.390 1.00 83.75 92 ALA A CA 1
ATOM 711 C C . ALA A 1 92 ? 6.896 -3.910 4.573 1.00 83.75 92 ALA A C 1
ATOM 713 O O . ALA A 1 92 ? 7.521 -3.029 3.995 1.00 83.75 92 ALA A O 1
ATOM 714 N N . ALA A 1 93 ? 7.209 -5.203 4.437 1.00 83.25 93 ALA A N 1
ATOM 715 C CA . ALA A 1 93 ? 8.336 -5.661 3.630 1.00 83.25 93 ALA A CA 1
ATOM 716 C C . ALA A 1 93 ? 8.193 -5.296 2.141 1.00 83.25 93 ALA A C 1
ATOM 718 O O . ALA A 1 93 ? 9.177 -4.892 1.524 1.00 83.25 93 ALA A O 1
ATOM 719 N N . ILE A 1 94 ? 6.990 -5.410 1.564 1.00 84.94 94 ILE A N 1
ATOM 720 C CA . ILE A 1 94 ? 6.715 -4.989 0.181 1.00 84.94 94 ILE A CA 1
ATOM 721 C C . ILE A 1 94 ? 6.950 -3.485 0.039 1.00 84.94 94 ILE A C 1
ATOM 723 O O . ILE A 1 94 ? 7.698 -3.072 -0.841 1.00 84.94 94 ILE A O 1
ATOM 727 N N . VAL A 1 95 ? 6.379 -2.670 0.928 1.00 84.62 95 VAL A N 1
ATOM 728 C CA . VAL A 1 95 ? 6.511 -1.205 0.869 1.00 84.62 95 VAL A CA 1
ATOM 729 C C . VAL A 1 95 ? 7.959 -0.763 1.036 1.00 84.62 95 VAL A C 1
ATOM 731 O O . VAL A 1 95 ? 8.424 0.075 0.272 1.00 84.62 95 VAL A O 1
ATOM 734 N N . THR A 1 96 ? 8.701 -1.354 1.975 1.00 83.94 96 THR A N 1
ATOM 735 C CA . THR A 1 96 ? 10.130 -1.065 2.147 1.00 83.94 96 THR A CA 1
ATOM 736 C C . THR A 1 96 ? 10.921 -1.414 0.891 1.00 83.94 96 THR A C 1
ATOM 738 O O . THR A 1 96 ? 11.763 -0.630 0.472 1.00 83.94 96 THR A O 1
ATOM 741 N N . ARG A 1 97 ? 10.647 -2.559 0.254 1.00 83.00 97 ARG A N 1
ATOM 742 C CA . ARG A 1 97 ? 11.319 -2.938 -0.998 1.00 83.00 97 ARG A CA 1
ATOM 743 C C . ARG A 1 97 ? 10.988 -1.981 -2.135 1.00 83.00 97 ARG A C 1
ATOM 745 O O . ARG A 1 97 ? 11.900 -1.580 -2.842 1.00 83.00 97 ARG A O 1
ATOM 752 N N . LEU A 1 98 ? 9.722 -1.595 -2.284 1.00 82.62 98 LEU A N 1
ATOM 753 C CA . LEU A 1 98 ? 9.311 -0.616 -3.291 1.00 82.62 98 LEU A CA 1
ATOM 754 C C . LEU A 1 98 ? 9.977 0.741 -3.041 1.00 82.62 98 LEU A C 1
ATOM 756 O O . LEU A 1 98 ? 10.495 1.332 -3.974 1.00 82.62 98 LEU A O 1
ATOM 760 N N . SER A 1 99 ? 10.072 1.182 -1.784 1.00 77.69 99 SER A N 1
ATOM 761 C CA . SER A 1 99 ? 10.755 2.426 -1.410 1.00 77.69 99 SER A CA 1
ATOM 762 C C . SER A 1 99 ? 12.259 2.436 -1.696 1.00 77.69 99 SER A C 1
ATOM 764 O O . SER A 1 99 ? 12.846 3.511 -1.713 1.00 77.69 99 SER A O 1
ATOM 766 N N . LEU A 1 100 ? 12.900 1.275 -1.854 1.00 74.62 100 LEU A N 1
ATOM 767 C CA . LEU A 1 100 ? 14.318 1.186 -2.221 1.00 74.62 100 LEU A CA 1
ATOM 768 C C . LEU A 1 100 ? 14.545 1.283 -3.736 1.00 74.62 100 LEU A C 1
ATOM 770 O O . LEU A 1 100 ? 15.684 1.449 -4.161 1.00 74.62 100 LEU A O 1
ATOM 774 N N . ILE A 1 101 ? 13.487 1.103 -4.530 1.00 71.62 101 ILE A N 1
ATOM 775 C CA . ILE A 1 101 ? 13.532 1.063 -6.000 1.00 71.62 101 ILE A CA 1
ATOM 776 C C . ILE A 1 101 ? 12.846 2.308 -6.603 1.00 71.62 101 ILE A C 1
ATOM 778 O O . ILE A 1 101 ? 13.100 2.637 -7.758 1.00 71.62 101 ILE A O 1
ATOM 782 N N . ALA A 1 102 ? 11.987 2.965 -5.817 1.00 62.09 102 ALA A N 1
ATOM 783 C CA . ALA A 1 102 ? 11.271 4.206 -6.113 1.00 62.09 102 ALA A CA 1
ATOM 784 C C . ALA A 1 102 ? 12.174 5.448 -6.148 1.00 62.09 102 ALA A C 1
ATOM 786 O O . ALA A 1 102 ? 13.063 5.553 -5.270 1.00 62.09 102 ALA A O 1
#

Radius of gyration: 20.02 Å; chains: 1; bounding box: 38×34×59 Å

Foldseek 3Di:
DDDQPWDWDFDDDDPPDTDTDTDRPPQPPQPQLNVVVVLVADSVLSQLLLLCLVPVDSVVSCVVVVHDSVVSVVSVVVSCVSNVHDDPVVSNVVSVVSVVSD

pLDDT: mean 77.18, std 15.87, range [40.0, 92.62]

=== Feature glossary ===
Reading guide. The protein is described through the following features:

Foldseek 3Di. A 3Di character summarizes, for each residue, the relative orientation of the Cα frame of its nearest spatial neighbor. Because it encodes fold topology rather than chemistry, 3Di alignments detect remote structural similarity that sequence alignment misses.

Contact-map, Ramachandran, and PAE plots. Plot images: a contact map (which residues are close in 3D, as an N×N binary image), a Ramachandran scatter (backbone torsion angles, revealing secondary-structure composition at a glance), and — for AlphaFold structures — a PAE heatmap (pairwise prediction confidence).

Radius of gyration, Cα contacts, bounding box. Radius of gyration (Rg) is the root-mean-square distance of Cα atoms from their centroid — a single number for overall size and compactness. A globular domain of N residues has Rg ≈ 2.2·N^0.38 Å; an extended or disordered chain has a much larger Rg. The Cα contact count is the number of residue pairs whose Cα atoms are within 8 Å and are more than four positions apart in sequence — a standard proxy for tertiary packing density. The bounding box is the smallest axis-aligned box enclosing all Cα atoms.

Secondary structure (8-state, DSSP). Eight-state secondary structure (DSSP): H is the canonical α-helix, G the tighter 3₁₀-helix, I the wider π-helix; E/B are β-structure, T and S are turns and bends, and '-' is everything else. DSSP derives these from the pattern of main-chain N–H···O=C hydrogen bonds, not from the sequence.

B-factor. B-factor (Debye–Waller factor) reflects atomic displacement in the crystal lattice. It is an experimental observable (units Å²), not a prediction; low values mean the atom is pinned down, high values mean it moves or is heterogeneous across the crystal.

pLDDT. pLDDT is the predicted lDDT-Cα score: AlphaFold's confidence that the local environment of each residue (all inter-atomic distances within 15 Å) is correctly placed. It is a per-residue number between 0 and 100, with higher meaning more reliable.

Nearest PDB structures. Nearest PDB neighbors are the top structural matches found by Foldseek when searching this structure against the entire Protein Data Bank. Each hit reports a TM-score (0 to 1; >0.5 almost always implies the same fold) and an E-value. These are *structural* homologs — they may share no detectable sequence similarity.

Solvent-accessible surface area. Accessible surface area quantifies burial. A residue with SASA near zero is packed into the hydrophobic core; one with SASA >100 Å² sits on the surface. Computed here via the Shrake–Rupley numerical algorithm with a 1.4 Å probe.

Rendered structure images. Structure images are PyMOL renders from six orthogonal camera directions. Cartoon representation draws helices as coils and strands as arrows; sticks shows the backbone as bonds; surface shows the solvent-excluded envelope. Rainbow coloring maps sequence position to hue (blue→red, N→C); chain coloring assigns a distinct color per polypeptide.

Backbone torsions (φ/ψ). φ (phi) and ψ (psi) are the two rotatable backbone dihedrals per residue: φ is the C(i-1)–N–Cα–C torsion, ψ is the N–Cα–C–N(i+1) torsion, both in degrees on (−180°, 180°]. α-helical residues cluster near (−60°, −45°); β-strand residues near (−120°, +130°). A Ramachandran plot is simply a scatter of (φ, ψ) for every residue.

Predicted aligned error. Predicted Aligned Error (PAE) is an AlphaFold confidence matrix: entry (i, j) is the expected error in the position of residue j, in ångströms, when the prediction is superimposed on the true structure at residue i. Low PAE within a block of residues means that block is internally rigid and well-predicted; high PAE between two blocks means their relative placement is uncertain even if each block individually is confident.

mmCIF coordinates. Structure coordinates are given as an mmCIF _atom_site loop: one row per atom with element, residue name, chain id, sequence number, and x/y/z position in Å. Only the four main-chain atoms per residue are included here; side chains are omitted to keep the record compact.

InterPro / GO / CATH / organism. Database cross-references. InterPro integrates a dozen domain/family signature databases into unified entries with residue-range hits. GO terms attach function/process/location labels with evidence codes. CATH codes position the fold in a four-level structural taxonomy. Organism is the NCBI-taxonomy species name.

Secondary structure (3-state, P-SEA). SS3 is a coarse helix/strand/coil call (letters a/b/c) made by the P-SEA algorithm from inter-Cα distances and dihedrals. It is less detailed than DSSP but needs only Cα positions.

Sequence. Sequence gives the chain of amino acids in standard one-letter code (A=alanine, C=cysteine, …, Y=tyrosine), read N→C. It is the only feature that is directly encoded by the gene; all structural features are derived from the folded form of this sequence.